Protein AF-A0A933E0D6-F1 (afdb_monomer_lite)

pLDDT: mean 90.44, std 7.09, range [67.19, 97.88]

Secondary structure (DSSP, 8-state):
-TTSHHHHHHHHHTTPPPP---HHHHHHHHHHHHHHHHHHHHHTT----

Radius of gyration: 15.6 Å; chains: 1; bounding box: 29×21×36 Å

Structure (mmCIF, N/CA/C/O backbone):
data_AF-A0A933E0D6-F1
#
_entry.id   AF-A0A933E0D6-F1
#
loop_
_atom_site.group_PDB
_atom_site.id
_atom_site.type_symbol
_atom_site.label_atom_id
_atom_site.label_alt_id
_atom_site.label_comp_id
_atom_site.label_asym_id
_atom_site.label_entity_id
_atom_site.label_seq_id
_atom_site.pdbx_PDB_ins_code
_atom_site.Cartn_x
_atom_site.Cartn_y
_atom_site.Cartn_z
_atom_site.occupancy
_atom_site.B_iso_or_equiv
_atom_site.auth_seq_id
_atom_site.auth_comp_id
_atom_site.auth_asym_id
_atom_site.auth_atom_id
_atom_site.pdbx_PDB_model_num
ATOM 1 N N . VAL A 1 1 ? 9.053 -0.751 -17.359 1.00 67.19 1 VAL A N 1
ATOM 2 C CA . VAL A 1 1 ? 10.221 -0.436 -16.498 1.00 67.19 1 VAL A CA 1
ATOM 3 C C . VAL A 1 1 ? 10.499 -1.538 -15.479 1.00 67.19 1 VAL A C 1
ATOM 5 O O . VAL A 1 1 ? 1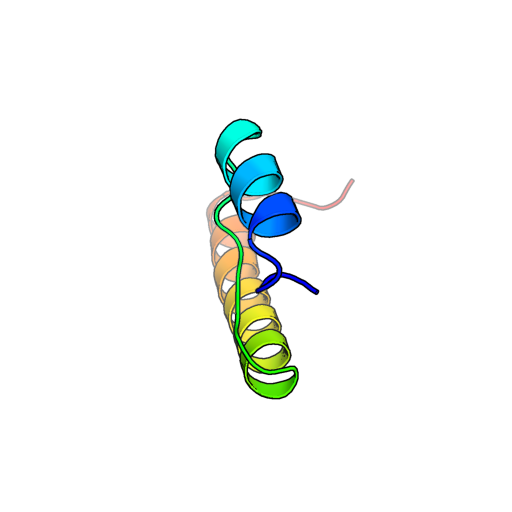1.590 -2.074 -15.517 1.00 67.19 1 VAL A O 1
ATOM 8 N N . LEU A 1 2 ? 9.538 -1.962 -14.645 1.00 75.94 2 LEU A N 1
ATOM 9 C CA . LEU A 1 2 ? 9.757 -3.041 -13.651 1.00 75.94 2 LEU A CA 1
ATOM 10 C C . LEU A 1 2 ? 10.096 -4.427 -14.248 1.00 75.94 2 LEU A C 1
ATOM 12 O O . LEU A 1 2 ? 10.617 -5.289 -13.551 1.00 75.94 2 LEU A O 1
ATOM 16 N N . GLN A 1 3 ? 9.795 -4.640 -15.533 1.00 79.44 3 GLN A N 1
ATOM 17 C CA . GLN A 1 3 ? 10.123 -5.866 -16.277 1.00 79.44 3 GLN A CA 1
ATOM 18 C C . GLN A 1 3 ? 11.531 -5.847 -16.895 1.00 79.44 3 GLN A C 1
ATOM 20 O O . GLN A 1 3 ? 11.949 -6.840 -17.477 1.00 79.44 3 GLN A O 1
ATOM 25 N N . ILE A 1 4 ? 12.254 -4.725 -16.800 1.00 89.06 4 ILE A N 1
ATOM 26 C CA . ILE A 1 4 ? 13.646 -4.649 -17.250 1.00 89.06 4 ILE A CA 1
ATOM 27 C C . ILE A 1 4 ? 14.481 -5.518 -16.294 1.00 89.06 4 ILE A C 1
ATOM 29 O O . ILE A 1 4 ? 14.402 -5.279 -15.083 1.00 89.06 4 ILE A O 1
ATOM 33 N N . PRO A 1 5 ? 15.237 -6.517 -16.788 1.00 85.62 5 PRO A N 1
ATOM 34 C CA . PRO A 1 5 ? 15.942 -7.483 -15.945 1.00 85.62 5 PRO A CA 1
ATOM 35 C C . PRO A 1 5 ? 16.814 -6.838 -14.863 1.00 85.62 5 PRO A C 1
ATOM 37 O O . PRO A 1 5 ? 16.736 -7.228 -13.700 1.00 85.62 5 PRO A O 1
ATOM 40 N N . GLU A 1 6 ? 17.558 -5.788 -15.209 1.00 89.56 6 GLU A N 1
ATOM 41 C CA . GLU A 1 6 ? 18.461 -5.088 -14.293 1.00 89.56 6 GLU A CA 1
ATOM 42 C C . GLU A 1 6 ? 17.694 -4.357 -13.179 1.00 89.56 6 GLU A C 1
ATOM 44 O O . GLU A 1 6 ? 18.087 -4.373 -12.012 1.00 89.56 6 GLU A O 1
ATOM 49 N N . VAL A 1 7 ? 16.556 -3.741 -13.518 1.00 88.44 7 VAL A N 1
ATOM 50 C CA . VAL A 1 7 ? 15.681 -3.065 -12.545 1.00 88.44 7 VAL A CA 1
ATOM 51 C C . VAL A 1 7 ? 15.046 -4.091 -11.610 1.00 88.44 7 VAL A C 1
ATOM 53 O O . VAL A 1 7 ? 14.984 -3.876 -10.400 1.00 88.44 7 VAL A O 1
ATOM 56 N N . ARG A 1 8 ? 14.604 -5.223 -12.166 1.00 86.56 8 ARG A N 1
ATOM 57 C CA . ARG A 1 8 ? 14.012 -6.327 -11.410 1.00 86.56 8 ARG A CA 1
ATOM 58 C C . ARG A 1 8 ? 15.007 -6.892 -10.399 1.00 86.56 8 ARG A C 1
ATOM 60 O O . ARG A 1 8 ? 14.661 -7.043 -9.230 1.00 86.56 8 ARG A O 1
ATOM 67 N N . GLN A 1 9 ? 16.233 -7.160 -10.842 1.00 90.31 9 GLN A N 1
ATOM 68 C CA . GLN A 1 9 ? 17.298 -7.692 -10.000 1.00 90.31 9 GLN A CA 1
ATOM 69 C C . GLN A 1 9 ? 17.641 -6.734 -8.857 1.00 90.31 9 GLN A C 1
ATOM 71 O O . GLN A 1 9 ? 17.664 -7.148 -7.702 1.00 90.31 9 GLN A O 1
ATOM 76 N N . ARG A 1 10 ? 17.782 -5.436 -9.146 1.00 91.25 10 ARG A N 1
ATOM 77 C CA . ARG A 1 10 ? 18.060 -4.432 -8.114 1.00 91.25 10 ARG A CA 1
ATOM 78 C C . ARG A 1 10 ? 16.950 -4.324 -7.064 1.00 91.25 10 ARG A C 1
ATOM 80 O O . ARG A 1 10 ? 17.238 -4.091 -5.896 1.00 91.25 10 ARG A O 1
ATOM 87 N N . MET A 1 11 ? 15.680 -4.474 -7.447 1.00 89.81 11 MET A N 1
ATOM 88 C CA . MET A 1 11 ? 14.578 -4.489 -6.473 1.00 89.81 11 MET A CA 1
ATOM 89 C C . MET A 1 11 ? 14.657 -5.703 -5.550 1.00 89.81 11 MET A C 1
ATOM 91 O O . MET A 1 11 ? 14.539 -5.542 -4.336 1.00 89.81 11 MET A O 1
ATOM 95 N N . LEU A 1 12 ? 14.933 -6.882 -6.114 1.00 91.06 12 LEU A N 1
ATOM 96 C CA . LEU A 1 12 ? 15.104 -8.111 -5.339 1.00 91.06 12 LEU A CA 1
ATOM 97 C C . LEU A 1 12 ? 16.288 -8.009 -4.366 1.00 91.06 12 LEU A C 1
ATOM 99 O O . LEU A 1 12 ? 16.152 -8.400 -3.211 1.00 91.06 12 LEU A O 1
ATOM 103 N N . GLU A 1 13 ? 17.409 -7.418 -4.787 1.00 94.62 13 GLU A N 1
ATOM 104 C CA . GLU A 1 13 ? 18.574 -7.158 -3.922 1.00 94.62 13 GLU A CA 1
ATOM 105 C C . GLU A 1 13 ? 18.246 -6.236 -2.736 1.00 94.62 13 GLU A C 1
ATOM 107 O O . GLU A 1 13 ? 18.826 -6.375 -1.662 1.00 94.62 13 GLU A O 1
ATOM 112 N N . MET A 1 14 ? 17.279 -5.326 -2.892 1.00 92.81 14 MET A N 1
ATOM 113 C CA . MET A 1 14 ? 16.783 -4.463 -1.810 1.00 92.81 14 MET A CA 1
ATOM 114 C C . MET A 1 14 ? 15.705 -5.137 -0.940 1.00 92.81 14 MET A C 1
ATOM 116 O O . MET A 1 14 ? 15.124 -4.484 -0.074 1.00 92.81 14 MET A O 1
ATOM 120 N N . GLY A 1 15 ? 15.400 -6.417 -1.174 1.00 91.44 15 GLY A N 1
ATOM 121 C CA . GLY A 1 15 ? 14.336 -7.148 -0.480 1.00 91.44 15 GLY A CA 1
ATOM 122 C C . GLY A 1 15 ? 12.923 -6.757 -0.922 1.00 91.44 15 GLY A C 1
ATOM 123 O O . GLY A 1 15 ? 11.955 -7.067 -0.230 1.00 91.44 15 GLY A O 1
ATOM 124 N N . ALA A 1 16 ? 12.786 -6.065 -2.058 1.00 90.38 16 ALA A N 1
ATOM 125 C CA . ALA A 1 16 ? 11.503 -5.674 -2.621 1.00 90.38 16 ALA A CA 1
ATOM 126 C C . ALA A 1 16 ? 11.100 -6.616 -3.760 1.00 90.38 16 ALA A C 1
ATOM 128 O O . ALA A 1 16 ? 11.831 -6.798 -4.733 1.00 90.38 16 ALA A O 1
ATOM 129 N N . GLU A 1 17 ? 9.888 -7.161 -3.691 1.00 86.06 17 GLU A N 1
ATOM 130 C CA . GLU A 1 17 ? 9.324 -7.912 -4.807 1.00 86.06 17 GLU A CA 1
ATOM 131 C C . GLU A 1 17 ? 8.765 -6.951 -5.873 1.00 86.06 17 GLU A C 1
ATOM 133 O O . GLU A 1 17 ? 7.891 -6.124 -5.581 1.00 86.06 17 GLU A O 1
ATOM 138 N N . PRO A 1 18 ? 9.246 -7.024 -7.125 1.00 81.06 18 PRO A N 1
ATOM 139 C CA . PRO A 1 18 ? 8.765 -6.166 -8.193 1.00 81.06 18 PRO A CA 1
ATOM 140 C C . PRO A 1 18 ? 7.339 -6.560 -8.584 1.00 81.06 18 PRO A C 1
ATOM 142 O O . PRO A 1 18 ? 7.089 -7.650 -9.104 1.00 81.06 18 PRO A O 1
ATOM 145 N N . GLY A 1 19 ? 6.403 -5.635 -8.375 1.00 82.19 19 GLY A N 1
ATOM 146 C CA . GLY A 1 19 ? 5.045 -5.759 -8.893 1.00 82.19 19 GLY A CA 1
ATOM 147 C C . GLY A 1 19 ? 5.005 -5.756 -10.427 1.00 82.19 19 GLY A C 1
ATOM 148 O O . GLY A 1 19 ? 5.969 -5.410 -11.107 1.00 82.19 19 GLY A O 1
ATOM 149 N N . GLY A 1 20 ? 3.855 -6.113 -10.989 1.00 79.06 20 GLY A N 1
ATOM 150 C CA . GLY A 1 20 ? 3.642 -6.101 -12.442 1.00 79.06 20 GLY A CA 1
ATOM 151 C C . GLY A 1 20 ? 2.186 -5.923 -12.857 1.00 79.06 20 GLY A C 1
ATOM 152 O O . GLY A 1 20 ? 1.858 -6.137 -14.015 1.00 79.06 20 GLY A O 1
ATOM 153 N N . GLN A 1 21 ? 1.326 -5.564 -11.908 1.00 80.19 21 GLN A N 1
ATOM 154 C CA . GLN A 1 21 ? -0.102 -5.381 -12.139 1.00 80.19 21 GLN A CA 1
ATOM 155 C C . GLN A 1 21 ? -0.367 -4.128 -12.989 1.00 80.19 21 GLN A C 1
ATOM 157 O O . GLN A 1 21 ? 0.396 -3.156 -12.957 1.00 80.19 21 GLN A O 1
ATOM 162 N N . THR A 1 22 ? -1.476 -4.142 -13.713 1.00 88.25 22 THR A N 1
ATOM 163 C CA . THR A 1 22 ? -1.991 -2.984 -14.448 1.00 88.25 22 THR A CA 1
ATOM 164 C C . THR A 1 22 ? -2.367 -1.835 -13.503 1.00 88.25 22 THR A C 1
ATOM 166 O O . THR A 1 22 ? -2.507 -2.010 -12.287 1.00 88.25 22 THR A O 1
ATOM 169 N N . SER A 1 23 ? -2.561 -0.634 -14.058 1.00 88.25 23 SER A N 1
ATOM 170 C CA . SER A 1 23 ? -3.022 0.527 -13.281 1.00 88.25 23 SER A CA 1
ATOM 171 C C . SER A 1 23 ? -4.341 0.241 -12.548 1.00 88.25 23 SER A C 1
ATOM 173 O O . SER A 1 23 ? -4.483 0.573 -11.369 1.00 88.25 23 SER A O 1
ATOM 175 N N . ASP A 1 24 ? -5.282 -0.432 -13.213 1.00 92.94 24 ASP A N 1
ATOM 176 C CA . ASP A 1 24 ? -6.600 -0.730 -12.647 1.00 92.94 24 ASP A CA 1
ATOM 177 C C . ASP A 1 24 ? -6.518 -1.749 -11.510 1.00 92.94 24 ASP A C 1
ATOM 179 O O . ASP A 1 24 ? -7.122 -1.559 -10.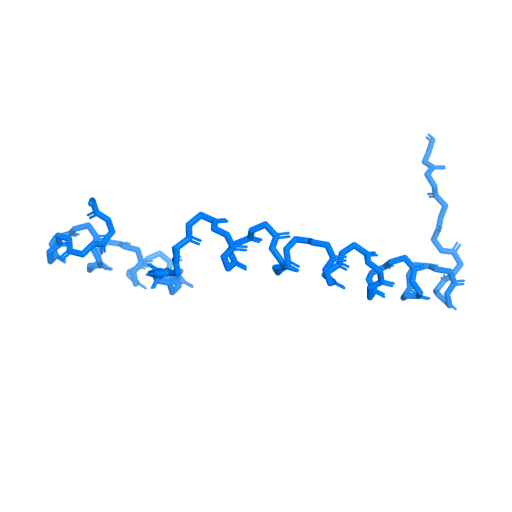451 1.00 92.94 24 ASP A O 1
ATOM 183 N N . GLU A 1 25 ? -5.702 -2.792 -11.671 1.00 91.75 25 GLU A N 1
ATOM 184 C CA . GLU A 1 25 ? -5.444 -3.766 -10.609 1.00 91.75 25 GLU A CA 1
ATOM 185 C C . GLU A 1 25 ? -4.776 -3.114 -9.395 1.00 91.75 25 GLU A C 1
ATOM 187 O O . GLU A 1 25 ? -5.132 -3.421 -8.251 1.00 91.75 25 GLU A O 1
ATOM 192 N N . PHE A 1 26 ? -3.860 -2.163 -9.618 1.00 91.81 26 PHE A N 1
ATOM 193 C CA . PHE A 1 26 ? -3.262 -1.398 -8.529 1.00 91.81 26 PHE A CA 1
ATOM 194 C C . PHE A 1 26 ? -4.296 -0.542 -7.804 1.00 91.81 26 PHE A C 1
ATOM 196 O O . PHE A 1 26 ? -4.377 -0.599 -6.577 1.00 91.81 26 PHE A O 1
ATOM 203 N N . ALA A 1 27 ? -5.128 0.195 -8.540 1.00 93.75 27 ALA A N 1
ATOM 204 C CA . ALA A 1 27 ? -6.179 1.018 -7.956 1.00 93.75 27 ALA A CA 1
ATOM 205 C C . ALA A 1 27 ? -7.192 0.167 -7.169 1.00 93.75 27 ALA A C 1
ATOM 207 O O . ALA A 1 27 ? -7.661 0.567 -6.101 1.00 93.75 27 ALA A O 1
ATOM 208 N N . ALA A 1 28 ? -7.525 -1.027 -7.662 1.00 95.62 28 ALA A N 1
ATOM 209 C CA . ALA A 1 28 ? -8.372 -1.975 -6.948 1.00 95.62 28 ALA A CA 1
ATOM 210 C C . ALA A 1 28 ? -7.698 -2.482 -5.661 1.00 95.62 28 ALA A C 1
ATOM 212 O O . ALA A 1 28 ? -8.348 -2.556 -4.617 1.00 95.62 28 ALA A O 1
ATOM 213 N N . ARG A 1 29 ? -6.391 -2.780 -5.699 1.00 94.75 29 ARG A N 1
ATOM 214 C CA . ARG A 1 29 ? -5.618 -3.182 -4.514 1.00 94.7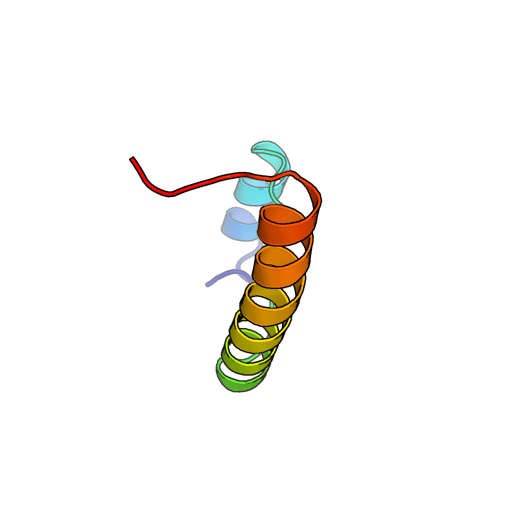5 29 ARG A CA 1
ATOM 215 C C . ARG A 1 29 ? -5.576 -2.080 -3.460 1.00 94.75 29 ARG A C 1
ATOM 217 O O . ARG A 1 29 ? -5.862 -2.368 -2.306 1.00 94.75 29 ARG A O 1
ATOM 224 N N . VAL A 1 30 ? -5.304 -0.834 -3.848 1.00 96.50 30 VAL A N 1
ATOM 225 C CA . VAL A 1 30 ? -5.281 0.314 -2.924 1.00 96.50 30 VAL A CA 1
ATOM 226 C C . VAL A 1 30 ? -6.609 0.448 -2.178 1.00 96.50 30 VAL A C 1
ATOM 228 O O . VAL A 1 30 ? -6.610 0.535 -0.953 1.00 96.50 30 VAL A O 1
ATOM 231 N N . ARG A 1 31 ? -7.746 0.382 -2.885 1.00 97.12 31 ARG A N 1
ATOM 232 C CA . ARG A 1 31 ? -9.075 0.450 -2.251 1.00 97.12 31 ARG A CA 1
ATOM 233 C C . ARG A 1 31 ? -9.294 -0.679 -1.241 1.00 97.12 31 ARG A C 1
ATOM 235 O O . ARG A 1 31 ? -9.775 -0.426 -0.141 1.00 97.12 31 ARG A O 1
ATOM 242 N N . ARG A 1 32 ? -8.907 -1.914 -1.583 1.00 97.62 32 ARG A N 1
ATOM 243 C CA . ARG A 1 32 ? -9.021 -3.066 -0.669 1.00 97.62 32 ARG A CA 1
ATOM 244 C C . ARG A 1 32 ? -8.138 -2.917 0.569 1.00 97.62 32 ARG A C 1
ATOM 24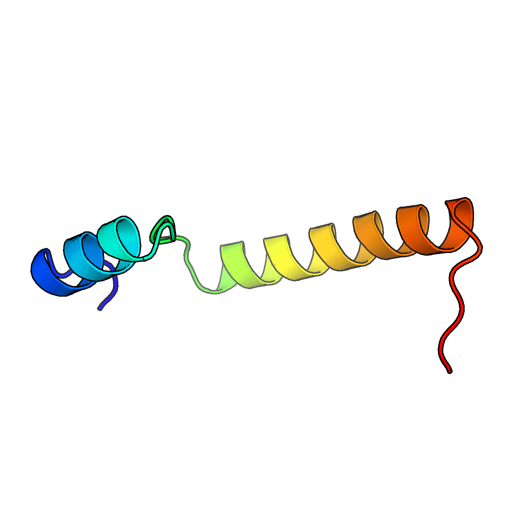6 O O . ARG A 1 32 ? -8.585 -3.225 1.671 1.00 97.62 32 ARG A O 1
ATOM 253 N N . GLU A 1 33 ? -6.909 -2.441 0.393 1.00 97.56 33 GLU A N 1
ATOM 254 C CA . GLU A 1 33 ? -5.979 -2.228 1.503 1.00 97.56 33 GLU A CA 1
ATOM 255 C C . GLU A 1 33 ? -6.483 -1.126 2.443 1.00 97.56 33 GLU A C 1
ATOM 257 O O . GLU A 1 33 ? -6.465 -1.326 3.653 1.00 97.56 33 GLU A O 1
ATOM 262 N N . ILE A 1 34 ? -7.021 -0.017 1.922 1.00 97.56 34 ILE A N 1
ATOM 263 C CA . ILE A 1 34 ? -7.626 1.043 2.750 1.00 97.56 34 ILE A CA 1
ATOM 264 C C . ILE A 1 34 ? -8.726 0.469 3.653 1.00 97.56 34 ILE A C 1
ATOM 266 O O . ILE A 1 34 ? -8.694 0.670 4.868 1.00 97.56 34 ILE A O 1
ATOM 270 N N . GLU A 1 35 ? -9.665 -0.294 3.090 1.00 97.56 35 GLU A N 1
ATOM 271 C CA . GLU A 1 35 ? -10.763 -0.885 3.866 1.00 97.56 35 GLU A CA 1
ATOM 272 C C . GLU A 1 35 ? -10.269 -1.883 4.918 1.00 97.56 35 GLU A C 1
ATOM 274 O O . GLU A 1 35 ? -10.767 -1.911 6.048 1.00 97.56 35 GLU A O 1
ATOM 279 N N . LYS A 1 36 ? -9.264 -2.695 4.576 1.00 97.88 36 LYS A N 1
ATOM 280 C CA . LYS A 1 36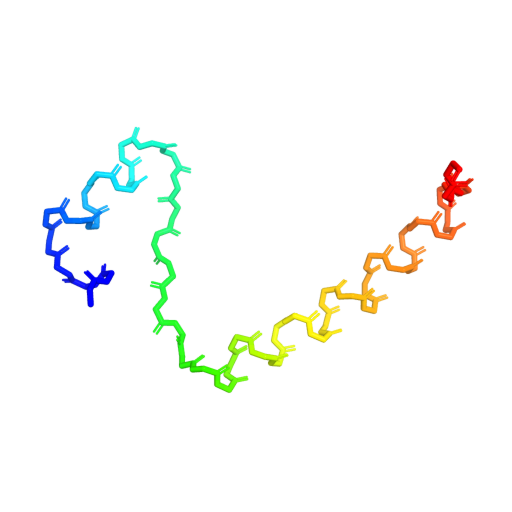 ? -8.650 -3.647 5.506 1.00 97.88 36 LYS A CA 1
ATOM 281 C C . LYS A 1 36 ? -7.968 -2.919 6.662 1.00 97.88 36 LYS A C 1
ATOM 283 O O . LYS A 1 36 ? -8.252 -3.210 7.823 1.00 97.88 36 LYS A O 1
ATOM 288 N N . TRP A 1 37 ? -7.093 -1.965 6.363 1.00 97.69 37 TRP A N 1
ATOM 289 C CA . TRP A 1 37 ? -6.298 -1.287 7.384 1.00 97.69 37 TRP A CA 1
ATOM 290 C C . TRP A 1 37 ? -7.125 -0.335 8.242 1.00 97.69 37 TRP A C 1
ATOM 292 O O . TRP A 1 37 ? -6.832 -0.206 9.427 1.00 97.69 37 TRP A O 1
ATOM 302 N N . LYS A 1 38 ? -8.224 0.224 7.722 1.00 95.88 38 LYS A N 1
ATOM 303 C CA . LYS A 1 38 ? -9.211 0.951 8.534 1.00 95.88 38 LYS A CA 1
ATOM 304 C C . LYS A 1 38 ? -9.792 0.075 9.648 1.00 95.88 38 LYS A C 1
ATOM 306 O O . LYS A 1 38 ? -9.882 0.517 10.791 1.00 95.88 38 LYS A O 1
ATOM 311 N N . LYS A 1 39 ? -10.152 -1.176 9.337 1.00 96.56 39 LYS A N 1
ATOM 312 C CA . LYS A 1 39 ? -10.666 -2.136 10.332 1.00 96.56 39 LYS A CA 1
ATOM 313 C C . LYS A 1 39 ? -9.599 -2.509 11.355 1.00 96.56 39 LYS A C 1
ATOM 315 O 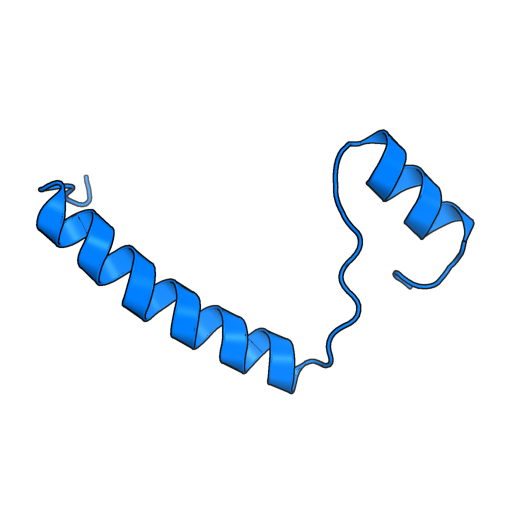O . LYS A 1 39 ? -9.893 -2.543 12.545 1.00 96.56 39 LYS A O 1
ATOM 320 N N . VAL A 1 40 ? -8.368 -2.748 10.899 1.00 97.62 40 VAL A N 1
ATOM 321 C CA . VAL A 1 40 ? -7.239 -3.064 11.786 1.00 97.62 40 VAL A CA 1
ATOM 322 C C . VAL A 1 40 ? -6.952 -1.905 12.742 1.00 97.62 40 VAL A C 1
ATOM 324 O O . VAL A 1 40 ? -6.864 -2.126 13.945 1.00 97.62 40 VAL A O 1
ATOM 327 N N . ALA A 1 41 ? -6.868 -0.671 12.237 1.00 96.62 41 ALA A N 1
ATOM 328 C CA . ALA A 1 41 ? -6.620 0.511 13.060 1.00 96.62 41 ALA A CA 1
ATOM 329 C C . ALA A 1 41 ? -7.723 0.723 14.108 1.00 96.62 41 ALA A C 1
ATOM 331 O O . ALA A 1 41 ? -7.416 0.964 15.274 1.00 96.62 41 ALA A O 1
ATOM 332 N N . ALA A 1 42 ? -8.994 0.561 13.717 1.00 95.31 42 ALA A N 1
ATOM 333 C CA . ALA A 1 42 ? -10.124 0.651 14.638 1.00 95.31 42 ALA A CA 1
ATOM 334 C C . ALA A 1 42 ? -10.069 -0.431 15.730 1.00 95.31 42 ALA A C 1
ATOM 336 O O . ALA A 1 42 ? -10.247 -0.120 16.905 1.00 95.31 42 ALA A O 1
ATOM 337 N N . ALA A 1 43 ? -9.773 -1.682 15.358 1.00 96.62 43 ALA A N 1
ATOM 338 C CA . ALA A 1 43 ? -9.637 -2.788 16.305 1.00 96.62 43 ALA A CA 1
ATOM 339 C C . ALA A 1 43 ? -8.452 -2.601 17.270 1.00 96.62 43 ALA A C 1
ATOM 341 O O . ALA A 1 43 ? -8.542 -2.983 18.432 1.00 96.62 43 ALA A O 1
ATOM 342 N N . ALA A 1 44 ? -7.361 -1.988 16.805 1.00 96.94 44 ALA A N 1
ATOM 343 C CA . ALA A 1 44 ? -6.176 -1.695 17.609 1.00 96.94 44 ALA A CA 1
ATOM 344 C C . ALA A 1 44 ? -6.272 -0.374 18.402 1.00 96.94 44 ALA A C 1
ATOM 346 O O . ALA A 1 44 ? -5.338 -0.028 19.121 1.00 96.94 44 ALA A O 1
ATOM 347 N N . GLY A 1 45 ? -7.365 0.387 18.265 1.00 95.25 45 GLY A N 1
ATOM 348 C CA . GLY A 1 45 ? -7.544 1.675 18.944 1.00 95.25 45 GLY A CA 1
ATOM 349 C C . GLY A 1 45 ? -6.579 2.778 18.487 1.00 95.25 45 GLY A C 1
ATOM 350 O O . GLY A 1 45 ? -6.392 3.759 19.206 1.00 95.25 45 GLY A O 1
ATOM 351 N N . ILE A 1 46 ? -5.967 2.633 17.309 1.00 94.62 46 ILE A N 1
ATOM 352 C CA . ILE A 1 46 ? -5.006 3.593 16.755 1.00 94.62 46 ILE A CA 1
ATOM 353 C C . ILE A 1 46 ? -5.762 4.839 16.283 1.00 94.62 46 ILE A C 1
ATOM 355 O O . ILE A 1 46 ? -6.731 4.738 15.527 1.00 94.62 46 ILE A O 1
ATOM 359 N N . LYS A 1 47 ? -5.312 6.021 16.715 1.00 89.94 47 LYS A N 1
ATOM 360 C CA . LYS A 1 47 ? -5.896 7.320 16.352 1.00 89.94 47 LYS A CA 1
ATOM 361 C C . LYS A 1 47 ? -4.865 8.187 15.621 1.00 89.94 47 LYS A C 1
ATOM 363 O O . LYS A 1 47 ? -3.682 8.076 15.936 1.00 89.94 47 LYS A O 1
ATOM 368 N N . PRO A 1 48 ? -5.294 9.040 14.673 1.00 84.56 48 PRO A N 1
ATOM 369 C CA . PRO A 1 48 ? -4.436 10.086 14.122 1.00 84.56 48 PRO A CA 1
ATOM 370 C C . PRO A 1 48 ? -3.951 11.025 15.235 1.00 84.56 48 PRO A C 1
ATOM 372 O O . PRO A 1 48 ? -4.720 11.305 16.159 1.00 84.56 48 PRO A O 1
ATOM 375 N N . GLN A 1 49 ? -2.700 11.479 15.144 1.00 72.88 49 GLN A N 1
ATOM 376 C CA . GLN A 1 49 ? -2.134 12.526 16.003 1.00 72.88 49 GLN A CA 1
ATOM 377 C C . GLN A 1 49 ? -2.634 13.929 15.653 1.00 72.88 49 GLN A C 1
ATOM 379 O O . GLN A 1 49 ? -2.942 14.167 14.461 1.00 72.88 49 GLN A O 1
#

Foldseek 3Di:
DCPPPVNQVVCVVVVHHRDDDDPVVVVVVVVVVVVVVVVVCVVVVNDDD

Sequence (49 aa):
VLQIPEVRQRMLEMGAEPGGQTSDEFAARVRREIEKWKKVAAAAGIKPQ